Protein AF-A0A822FV08-F1 (afdb_monomer)

Nearest PDB structures (foldseek):
  5c21-assembly1_A  TM=4.072E-01  e=5.606E+00  Escherichia coli
  5c22-assembly3_C  TM=3.962E-01  e=5.949E+00  Escherichia coli
  5c21-assembly1_B  TM=3.300E-01  e=4.689E+00  Escherichia coli
  5c22-assembly4_D  TM=3.966E-01  e=8.504E+00  Escherichia coli

Radius of gyration: 32.07 Å; Cα contacts (8 Å, |Δi|>4): 36; chains: 1; bounding box: 92×74×71 Å

Mean predicted aligned error: 13.85 Å

Solvent-accessible surface area (backbone atoms only — not comparable to full-atom values): 8161 Å² total; per-residue (Å²): 134,82,89,86,84,84,78,79,78,77,74,76,75,74,73,55,70,68,59,59,53,51,52,52,49,52,54,51,51,50,49,53,53,50,52,53,50,53,54,50,51,53,53,51,51,50,51,49,52,53,49,49,48,71,32,39,49,55,29,54,51,43,52,54,52,48,65,74,47,66,89,56,92,71,54,75,67,54,52,53,54,50,50,50,50,44,52,50,16,52,50,36,42,53,48,43,67,66,44,48,61,54,51,47,45,71,76,28,70,69,53,37,52,50,52,53,52,49,51,54,51,51,51,54,50,53,50,51,52,50,55,54,54,52,58,56,53,59,57,65,76,76,107

Structure (mmCIF, N/CA/C/O backbone):
data_AF-A0A822FV08-F1
#
_entry.id   AF-A0A822FV08-F1
#
loop_
_atom_site.group_PDB
_atom_site.id
_atom_site.type_symbol
_atom_site.label_atom_id
_atom_site.label_alt_id
_atom_site.label_comp_id
_atom_site.label_asym_id
_atom_site.label_entity_id
_atom_site.label_seq_id
_atom_site.pdbx_PDB_ins_code
_atom_site.Cartn_x
_atom_site.Cartn_y
_atom_site.Cartn_z
_atom_site.occupancy
_atom_site.B_iso_or_equiv
_atom_site.auth_seq_id
_atom_site.auth_comp_id
_atom_site.auth_asym_id
_atom_site.auth_atom_id
_atom_site.pdbx_PDB_model_num
ATOM 1 N N . VAL A 1 1 ? 69.504 29.574 -28.880 1.00 37.47 1 VAL A N 1
ATOM 2 C CA . VAL A 1 1 ? 68.678 30.467 -28.036 1.00 37.47 1 VAL A CA 1
ATOM 3 C C . VAL A 1 1 ? 67.255 30.429 -28.563 1.00 37.47 1 VAL A C 1
ATOM 5 O O . VAL A 1 1 ? 67.070 30.589 -29.756 1.00 37.47 1 VAL A O 1
ATOM 8 N N . LEU A 1 2 ? 66.339 30.084 -27.657 1.00 40.91 2 LEU A N 1
ATOM 9 C CA . LEU A 1 2 ? 64.879 30.230 -27.631 1.00 40.91 2 LEU A CA 1
ATOM 10 C C . LEU A 1 2 ? 64.045 30.391 -28.924 1.00 40.91 2 LEU A C 1
ATOM 12 O O . LEU A 1 2 ? 64.134 31.394 -29.614 1.00 40.91 2 LEU A O 1
ATOM 16 N N . VAL A 1 3 ? 63.136 29.413 -29.083 1.00 50.84 3 VAL A N 1
ATOM 17 C CA . VAL A 1 3 ? 61.662 29.520 -29.211 1.00 50.84 3 VAL A CA 1
ATOM 18 C C . VAL A 1 3 ? 61.113 30.598 -30.148 1.00 50.84 3 VAL A C 1
ATOM 20 O O . VAL A 1 3 ? 61.233 31.772 -29.834 1.00 50.84 3 VAL A O 1
ATOM 23 N N . LEU A 1 4 ? 60.338 30.192 -31.168 1.00 48.38 4 LEU A N 1
ATOM 24 C CA . LEU A 1 4 ? 58.946 30.645 -31.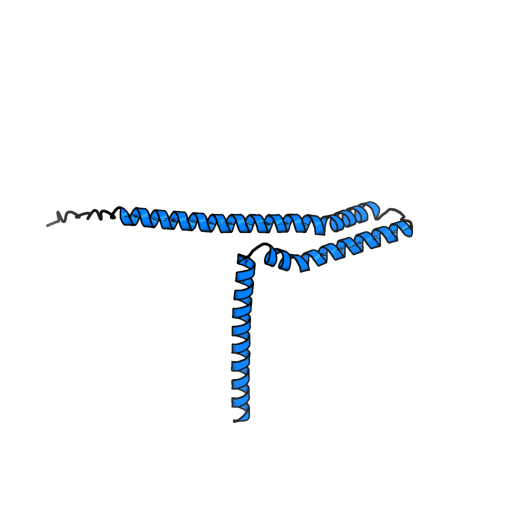360 1.00 48.38 4 LEU A CA 1
ATOM 25 C C . LEU A 1 4 ? 58.296 30.078 -32.639 1.00 48.38 4 LEU A C 1
ATOM 27 O O . LEU A 1 4 ? 58.938 29.923 -33.668 1.00 48.38 4 LEU A O 1
ATOM 31 N N . PHE A 1 5 ? 56.981 29.856 -32.524 1.00 45.31 5 PHE A N 1
ATOM 32 C CA . PHE A 1 5 ? 55.988 29.566 -33.567 1.00 45.31 5 PHE A CA 1
ATOM 33 C C . PHE A 1 5 ? 55.858 28.124 -34.071 1.00 45.31 5 PHE A C 1
ATOM 35 O O . PHE A 1 5 ? 56.135 27.819 -35.223 1.00 45.31 5 PHE A O 1
ATOM 42 N N . ASN A 1 6 ? 55.238 27.267 -33.252 1.00 40.62 6 ASN A N 1
ATOM 43 C CA . ASN A 1 6 ? 54.291 26.300 -33.810 1.00 40.62 6 ASN A CA 1
ATOM 44 C C . ASN A 1 6 ? 52.874 26.777 -33.474 1.00 40.62 6 ASN A C 1
ATOM 46 O O . ASN A 1 6 ? 52.364 26.577 -32.369 1.00 40.62 6 ASN A O 1
ATOM 50 N N . ILE A 1 7 ? 52.295 27.526 -34.411 1.00 51.00 7 ILE A N 1
ATOM 51 C CA . ILE A 1 7 ? 50.930 28.034 -34.330 1.00 51.00 7 ILE A CA 1
ATOM 52 C C . ILE A 1 7 ? 50.003 26.825 -34.379 1.00 51.00 7 ILE A C 1
ATOM 54 O O . ILE A 1 7 ? 49.881 26.125 -35.379 1.00 51.00 7 ILE A O 1
ATOM 58 N N . ARG A 1 8 ? 49.369 26.595 -33.235 1.00 44.88 8 ARG A N 1
ATOM 59 C CA . ARG A 1 8 ? 48.263 25.680 -32.991 1.00 44.88 8 ARG A CA 1
ATOM 60 C C . ARG A 1 8 ? 47.206 25.860 -34.087 1.00 44.88 8 ARG A C 1
ATOM 62 O O . ARG A 1 8 ? 46.391 26.776 -34.019 1.00 44.88 8 ARG A O 1
ATOM 69 N N . HIS A 1 9 ? 47.199 24.975 -35.083 1.00 47.75 9 HIS A N 1
ATOM 70 C CA . HIS A 1 9 ? 46.026 24.770 -35.923 1.00 47.75 9 HIS A CA 1
ATOM 71 C C . HIS A 1 9 ? 44.947 24.164 -35.027 1.00 47.75 9 HIS A C 1
ATOM 73 O O . HIS A 1 9 ? 44.866 22.953 -34.825 1.00 47.75 9 HIS A O 1
ATOM 79 N N . THR A 1 10 ? 44.134 25.031 -34.433 1.00 47.31 10 THR A N 1
ATOM 80 C CA . THR A 1 10 ? 42.848 24.655 -33.862 1.00 47.31 10 THR A CA 1
ATOM 81 C C . THR A 1 10 ? 41.995 24.204 -35.039 1.00 47.31 10 THR A C 1
ATOM 83 O O . THR A 1 10 ? 41.338 25.008 -35.696 1.00 47.31 10 THR A O 1
ATOM 86 N N . GLY A 1 11 ? 42.089 22.919 -35.377 1.00 47.38 11 GLY A N 1
ATOM 87 C CA . GLY A 1 11 ? 41.177 22.284 -36.306 1.00 47.38 11 GLY A CA 1
ATOM 88 C C . GLY A 1 11 ? 39.781 22.425 -35.728 1.00 47.38 11 GLY A C 1
ATOM 89 O O . GLY A 1 11 ? 39.389 21.641 -34.866 1.00 47.38 11 GLY A O 1
ATOM 90 N N . HIS A 1 12 ? 39.051 23.445 -36.178 1.00 46.28 12 HIS A N 1
ATOM 91 C CA . HIS A 1 12 ? 37.608 23.518 -36.055 1.00 46.28 12 HIS A CA 1
ATOM 92 C C . HIS A 1 12 ? 37.058 22.245 -36.699 1.00 46.28 12 HIS A C 1
ATOM 94 O O . HIS A 1 12 ? 36.850 22.178 -37.907 1.00 46.28 12 HIS A O 1
ATOM 100 N N . HIS A 1 13 ? 36.856 21.209 -35.887 1.00 48.78 13 HIS A N 1
ATOM 101 C CA . HIS A 1 13 ? 35.947 20.135 -36.227 1.00 48.78 13 HIS A CA 1
ATOM 102 C C . HIS A 1 13 ? 34.577 20.801 -36.329 1.00 48.78 13 HIS A C 1
ATOM 104 O O . HIS A 1 13 ? 33.908 21.040 -35.324 1.00 48.78 13 HIS A O 1
ATOM 110 N N . GLN A 1 14 ? 34.196 21.185 -37.548 1.00 51.72 14 GLN A N 1
ATOM 11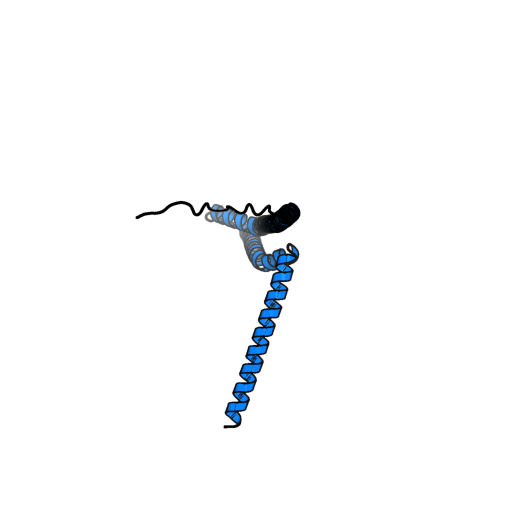1 C CA . GLN A 1 14 ? 32.803 21.406 -37.887 1.00 51.72 14 GLN A CA 1
ATOM 112 C C . GLN A 1 14 ? 32.100 20.082 -37.613 1.00 51.72 14 GLN A C 1
ATOM 114 O O . GLN A 1 14 ? 32.166 19.138 -38.397 1.00 51.72 14 GLN A O 1
ATOM 119 N N . ILE A 1 15 ? 31.484 19.997 -36.439 1.00 52.03 15 ILE A N 1
ATOM 120 C CA . ILE A 1 15 ? 30.540 18.946 -36.104 1.00 52.03 15 ILE A CA 1
ATOM 121 C C . ILE A 1 15 ? 29.445 19.055 -37.165 1.00 52.03 15 ILE A C 1
ATOM 123 O O . ILE A 1 15 ? 28.699 20.036 -37.189 1.00 52.03 15 ILE A O 1
ATOM 127 N N . ALA A 1 16 ? 29.413 18.102 -38.097 1.00 50.72 16 ALA A N 1
ATOM 128 C CA . ALA A 1 16 ? 28.427 18.078 -39.164 1.00 50.72 16 ALA A CA 1
ATOM 129 C C . ALA A 1 16 ? 27.019 18.223 -38.549 1.00 50.72 16 ALA A C 1
ATOM 131 O O . ALA A 1 16 ? 26.718 17.529 -37.568 1.00 50.72 16 ALA A O 1
ATOM 132 N N . PRO A 1 17 ? 26.150 19.101 -39.085 1.00 54.69 17 PRO A N 1
ATOM 133 C CA . PRO A 1 17 ? 24.867 19.453 -38.468 1.00 54.69 17 PRO A CA 1
ATOM 134 C C . PRO A 1 17 ? 23.932 18.251 -38.249 1.00 54.69 17 PRO A C 1
ATOM 136 O O . PRO A 1 17 ? 23.056 18.296 -37.390 1.00 54.69 17 PRO A O 1
ATOM 139 N N . THR A 1 18 ? 24.157 17.140 -38.950 1.00 54.62 18 THR A N 1
ATOM 140 C CA . THR A 1 18 ? 23.475 15.855 -38.746 1.00 54.62 18 THR A CA 1
ATOM 141 C C . THR A 1 18 ? 23.712 15.247 -37.361 1.00 54.62 18 THR A C 1
ATOM 143 O O . THR A 1 18 ? 22.771 14.743 -36.753 1.00 54.62 18 THR A O 1
ATOM 146 N N . THR A 1 19 ? 24.920 15.351 -36.805 1.00 56.28 19 THR A N 1
ATOM 147 C CA . THR A 1 19 ? 25.246 14.764 -35.487 1.00 56.28 19 THR A CA 1
ATOM 148 C C . THR A 1 19 ? 24.628 15.539 -34.315 1.00 56.28 19 THR A C 1
ATOM 150 O O . THR A 1 19 ? 24.248 14.944 -33.307 1.00 56.28 19 THR A O 1
ATOM 153 N N . LEU A 1 20 ? 24.430 16.856 -34.457 1.00 56.91 20 LEU A N 1
ATOM 154 C CA . LEU A 1 20 ? 23.719 17.681 -33.470 1.00 56.91 20 LEU A CA 1
ATOM 155 C C . LEU A 1 20 ? 22.208 17.413 -33.458 1.00 56.91 20 LEU A C 1
ATOM 157 O O . LEU A 1 20 ? 21.577 17.507 -32.402 1.00 56.91 20 LEU A O 1
ATOM 161 N N . ILE A 1 21 ? 21.610 17.087 -34.606 1.00 61.28 21 ILE A N 1
ATOM 162 C CA . ILE A 1 21 ? 20.184 16.738 -34.692 1.00 61.28 21 ILE A CA 1
ATOM 163 C C . ILE A 1 21 ? 19.931 15.394 -34.000 1.00 61.28 21 ILE A C 1
ATOM 165 O O . ILE A 1 21 ? 18.987 15.288 -33.213 1.00 61.28 21 ILE A O 1
ATOM 169 N N . ASP A 1 22 ? 20.802 14.409 -34.222 1.00 63.59 22 ASP A N 1
ATOM 170 C CA . ASP A 1 22 ? 20.670 13.069 -33.644 1.00 63.59 22 ASP A CA 1
ATOM 171 C C . ASP A 1 22 ? 20.878 13.075 -32.118 1.00 63.59 22 ASP A C 1
ATOM 173 O O . ASP A 1 22 ? 20.040 12.581 -31.360 1.00 63.59 22 ASP A O 1
ATOM 177 N N . LEU A 1 23 ? 21.895 13.802 -31.635 1.00 70.50 23 LEU A N 1
ATOM 178 C CA . LEU A 1 23 ? 22.124 14.003 -30.199 1.00 70.50 23 LEU A CA 1
ATOM 179 C C . LEU A 1 23 ? 20.918 14.674 -29.515 1.00 70.50 23 LEU A C 1
ATOM 181 O O . LEU A 1 23 ? 20.473 14.265 -28.439 1.00 70.50 23 LEU A O 1
ATOM 185 N N . ASN A 1 24 ? 20.340 15.697 -30.151 1.00 70.81 24 ASN A N 1
ATOM 186 C CA . ASN A 1 24 ? 19.143 16.361 -29.637 1.00 70.81 24 ASN A CA 1
ATOM 187 C C . ASN A 1 24 ? 17.923 15.432 -29.624 1.00 70.81 24 ASN A C 1
ATOM 189 O O . ASN A 1 24 ? 17.084 15.527 -28.717 1.00 70.81 24 ASN A O 1
ATOM 193 N N . HIS A 1 25 ? 17.812 14.535 -30.602 1.00 73.94 25 HIS A N 1
ATOM 194 C CA . HIS A 1 25 ? 16.735 13.557 -30.663 1.00 73.94 25 HIS A CA 1
ATOM 195 C C . HIS A 1 25 ? 16.875 12.506 -29.552 1.00 73.94 25 HIS A C 1
ATOM 197 O O . HIS A 1 25 ? 15.892 12.203 -28.861 1.00 73.94 25 HIS A O 1
ATOM 203 N N . GLU A 1 26 ? 18.090 12.020 -29.302 1.00 72.50 26 GLU A N 1
ATOM 204 C CA . GLU A 1 26 ? 18.385 11.066 -28.234 1.00 72.50 26 GLU A CA 1
ATOM 205 C C . GLU A 1 26 ? 18.127 11.677 -26.846 1.00 72.50 26 GLU A C 1
ATOM 207 O O . GLU A 1 26 ? 17.427 11.081 -26.018 1.00 72.50 26 GLU A O 1
ATOM 212 N N . ILE A 1 27 ? 18.569 12.920 -26.609 1.00 73.38 27 ILE A N 1
ATOM 213 C CA . ILE A 1 27 ? 18.322 13.652 -25.354 1.00 73.38 27 ILE A CA 1
ATOM 214 C C . ILE A 1 27 ? 16.818 13.862 -25.120 1.00 73.38 27 ILE A C 1
ATOM 216 O O . ILE A 1 27 ? 16.323 13.637 -24.006 1.00 73.38 27 ILE A O 1
ATOM 220 N N . ARG A 1 28 ? 16.055 14.259 -26.151 1.00 72.31 28 ARG A N 1
ATOM 221 C CA . ARG A 1 28 ? 14.591 14.416 -26.041 1.00 72.31 28 ARG A CA 1
ATOM 222 C C . ARG A 1 28 ? 13.903 13.086 -25.760 1.00 72.31 28 ARG A C 1
ATOM 224 O O . ARG A 1 28 ? 12.991 13.045 -24.930 1.00 72.31 28 ARG A O 1
ATOM 231 N N . TYR A 1 29 ? 14.330 12.007 -26.410 1.00 73.75 29 TYR A N 1
ATOM 232 C CA . TYR A 1 29 ? 13.781 10.675 -26.173 1.00 73.75 29 TYR A CA 1
ATOM 233 C C . TYR A 1 29 ? 14.062 10.201 -24.742 1.00 73.75 29 TYR A C 1
ATOM 235 O O . TYR A 1 29 ? 13.147 9.744 -24.047 1.00 73.75 29 TYR A O 1
ATOM 243 N N . ARG A 1 30 ? 15.289 10.409 -24.247 1.00 70.88 30 ARG A N 1
ATOM 244 C CA . ARG A 1 30 ? 15.680 10.104 -22.863 1.00 70.88 30 ARG A CA 1
ATOM 245 C C . ARG A 1 30 ? 14.845 10.894 -21.856 1.00 70.88 30 ARG A C 1
ATOM 247 O O . ARG A 1 30 ? 14.283 10.286 -20.947 1.00 70.88 30 ARG A O 1
ATOM 254 N N . ARG A 1 31 ? 14.674 12.210 -22.049 1.00 74.38 31 ARG A N 1
ATOM 255 C CA . ARG A 1 31 ? 13.803 13.046 -21.195 1.00 74.38 31 ARG A CA 1
ATOM 256 C C . ARG A 1 31 ? 12.351 12.576 -21.210 1.00 74.38 31 ARG A C 1
ATOM 258 O O . ARG A 1 31 ? 11.742 12.479 -20.149 1.00 74.38 31 ARG A O 1
ATOM 265 N N . ARG A 1 32 ? 11.792 12.246 -22.381 1.00 75.69 32 ARG A N 1
ATOM 266 C CA . ARG A 1 32 ? 10.422 11.705 -22.489 1.00 75.69 32 ARG A CA 1
ATOM 267 C C . ARG A 1 32 ? 10.284 10.381 -21.737 1.00 75.69 32 ARG A C 1
ATOM 269 O O . ARG A 1 32 ? 9.280 10.175 -21.060 1.00 75.69 32 ARG A O 1
ATOM 276 N N . ARG A 1 33 ? 11.282 9.498 -21.828 1.00 76.81 33 ARG A N 1
ATOM 277 C CA . ARG A 1 33 ? 11.289 8.209 -21.122 1.00 76.81 33 ARG A CA 1
ATOM 278 C C . ARG A 1 33 ? 11.416 8.381 -19.607 1.00 76.81 33 ARG A C 1
ATOM 280 O O . ARG A 1 33 ? 10.694 7.702 -18.887 1.00 76.81 33 ARG A O 1
ATOM 287 N N . LEU A 1 34 ? 12.271 9.291 -19.136 1.00 74.06 34 LEU A N 1
ATOM 288 C CA . LEU A 1 34 ? 12.389 9.633 -17.713 1.00 74.06 34 LEU A CA 1
ATOM 289 C C . LEU A 1 34 ? 11.067 10.187 -17.177 1.00 74.06 34 LEU A C 1
ATOM 291 O O . LEU A 1 34 ? 10.506 9.615 -16.252 1.00 74.06 34 LEU A O 1
ATOM 295 N N . ARG A 1 35 ? 10.472 11.161 -17.875 1.00 81.19 35 ARG A N 1
ATOM 296 C CA . ARG A 1 35 ? 9.185 11.753 -17.484 1.00 81.19 35 ARG A CA 1
ATOM 297 C C . ARG A 1 35 ? 8.049 10.724 -17.416 1.00 81.19 35 ARG A C 1
ATOM 299 O O . ARG A 1 35 ? 7.204 10.808 -16.534 1.00 81.19 35 ARG A O 1
ATOM 306 N N . LYS A 1 36 ? 8.026 9.729 -18.315 1.00 80.75 36 LYS A N 1
ATOM 307 C CA . LYS A 1 36 ? 7.065 8.610 -18.245 1.00 80.75 36 LYS A CA 1
ATOM 308 C C . LYS A 1 36 ? 7.260 7.753 -16.990 1.00 80.75 36 LYS A C 1
ATOM 310 O O . LYS A 1 36 ? 6.268 7.346 -16.394 1.00 80.75 36 LYS A O 1
ATOM 315 N N . LYS A 1 37 ? 8.509 7.488 -16.588 1.00 78.81 37 LYS A N 1
ATOM 316 C CA . LYS A 1 37 ? 8.807 6.759 -15.344 1.00 78.81 37 LYS A CA 1
ATOM 317 C C . LYS A 1 37 ? 8.398 7.579 -14.121 1.00 78.81 37 LYS A C 1
ATOM 319 O O . LYS A 1 37 ? 7.748 7.031 -13.241 1.00 78.81 37 LYS A O 1
ATOM 324 N N . ASP A 1 38 ? 8.690 8.877 -14.109 1.00 82.81 38 ASP A N 1
ATOM 325 C CA . ASP A 1 38 ? 8.329 9.769 -13.000 1.00 82.81 38 ASP A CA 1
ATOM 326 C C . ASP A 1 38 ? 6.809 9.828 -12.801 1.00 82.81 38 ASP A C 1
ATOM 328 O O . ASP A 1 38 ? 6.319 9.630 -11.692 1.00 82.81 38 ASP A O 1
ATOM 332 N N . ILE A 1 39 ? 6.044 9.990 -13.887 1.00 85.56 39 ILE A N 1
ATOM 333 C CA . ILE A 1 39 ? 4.571 9.952 -13.848 1.00 85.56 39 ILE A CA 1
ATOM 334 C C . ILE A 1 39 ? 4.069 8.610 -13.301 1.00 85.56 39 ILE A C 1
ATOM 336 O O . ILE A 1 39 ? 3.111 8.568 -12.531 1.00 85.56 39 ILE A O 1
ATOM 340 N N . GLN A 1 40 ? 4.711 7.505 -13.682 1.00 83.44 40 GLN A N 1
ATOM 341 C CA . GLN A 1 40 ? 4.333 6.181 -13.204 1.00 83.44 40 GLN A CA 1
ATOM 342 C C . GLN A 1 40 ? 4.592 6.010 -11.702 1.00 83.44 40 GLN A C 1
ATOM 344 O O . GLN A 1 40 ? 3.745 5.442 -11.013 1.00 83.44 40 GLN A O 1
ATOM 349 N N . TYR A 1 41 ? 5.714 6.521 -11.187 1.00 84.06 41 TYR A N 1
ATOM 350 C CA . TYR A 1 41 ? 5.993 6.523 -9.750 1.00 84.06 41 TYR A CA 1
ATOM 351 C C . TYR A 1 41 ? 4.996 7.389 -8.986 1.00 84.06 41 TYR A C 1
ATOM 353 O O . TYR A 1 41 ? 4.450 6.927 -7.992 1.00 84.06 41 TYR A O 1
ATOM 361 N N . ILE A 1 42 ? 4.674 8.582 -9.491 1.00 87.81 42 ILE A N 1
ATOM 362 C CA . ILE A 1 42 ? 3.665 9.459 -8.879 1.00 87.81 42 ILE A CA 1
ATOM 363 C C . ILE A 1 42 ? 2.302 8.759 -8.815 1.00 87.81 42 ILE A C 1
ATOM 365 O O . ILE A 1 42 ? 1.659 8.761 -7.768 1.00 87.81 42 ILE A O 1
ATOM 369 N N . LYS A 1 43 ? 1.876 8.107 -9.904 1.00 85.56 43 LYS A N 1
ATOM 370 C CA . LYS A 1 43 ? 0.633 7.321 -9.932 1.00 85.56 43 LYS A CA 1
ATOM 371 C C . LYS A 1 43 ? 0.654 6.202 -8.884 1.00 85.56 43 LYS A C 1
ATOM 373 O O . LYS A 1 43 ? -0.349 5.988 -8.208 1.00 85.56 43 LYS A O 1
ATOM 378 N N . LEU A 1 44 ? 1.776 5.493 -8.752 1.00 86.56 44 LEU A N 1
ATOM 379 C CA . LEU A 1 44 ? 1.932 4.412 -7.779 1.00 86.56 44 LEU A CA 1
ATOM 380 C C . LEU A 1 44 ? 1.836 4.938 -6.339 1.00 86.56 44 LEU A C 1
ATOM 382 O O . LEU A 1 44 ? 1.093 4.376 -5.539 1.00 86.56 44 LEU A O 1
ATOM 386 N N . SER A 1 45 ? 2.516 6.049 -6.043 1.00 87.00 45 SER A N 1
ATOM 387 C CA . SER A 1 45 ? 2.454 6.717 -4.741 1.00 87.00 45 SER A CA 1
ATOM 388 C C . SER A 1 45 ? 1.045 7.207 -4.420 1.00 87.00 45 SER A C 1
ATOM 390 O O . SER A 1 45 ? 0.589 7.065 -3.291 1.00 87.00 45 SER A O 1
ATOM 392 N N . LEU A 1 46 ? 0.316 7.740 -5.403 1.00 90.31 46 LEU A N 1
ATOM 393 C CA . LEU A 1 46 ? -1.053 8.211 -5.194 1.00 90.31 46 LEU A CA 1
ATOM 394 C C . LEU A 1 46 ? -2.002 7.049 -4.867 1.00 90.31 46 LEU A C 1
ATOM 396 O O . LEU A 1 46 ? -2.799 7.156 -3.939 1.00 90.31 46 LEU A O 1
ATOM 400 N N . ILE A 1 47 ? -1.870 5.916 -5.566 1.00 88.69 47 ILE A N 1
ATOM 401 C CA . ILE A 1 47 ? -2.628 4.690 -5.261 1.00 88.69 47 ILE A CA 1
ATOM 402 C C 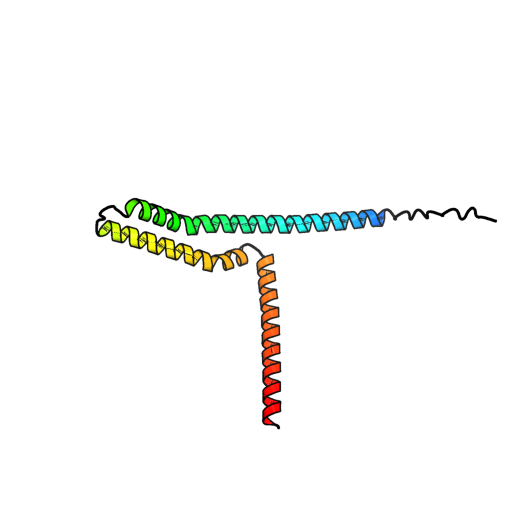. ILE A 1 47 ? -2.273 4.165 -3.867 1.00 88.69 47 ILE A C 1
ATOM 404 O O . ILE A 1 47 ? -3.169 3.777 -3.122 1.00 88.69 47 ILE A O 1
ATOM 408 N N . GLN A 1 48 ? -0.990 4.182 -3.498 1.00 89.12 48 GLN A N 1
ATOM 409 C CA . GLN A 1 48 ? -0.538 3.776 -2.169 1.00 89.12 48 GLN A CA 1
ATOM 410 C C . GLN A 1 48 ? -1.161 4.645 -1.076 1.00 89.12 48 GLN A C 1
ATOM 412 O O . GLN A 1 48 ? -1.696 4.109 -0.114 1.00 89.12 48 GLN A O 1
ATOM 417 N N . VAL A 1 49 ? -1.125 5.971 -1.228 1.00 91.62 49 VAL A N 1
ATOM 418 C CA . VAL A 1 49 ? -1.717 6.903 -0.258 1.00 91.62 49 VAL A CA 1
ATOM 419 C C . VAL A 1 49 ? -3.229 6.702 -0.168 1.00 91.62 49 VAL A C 1
ATOM 421 O O . VAL A 1 49 ? -3.764 6.610 0.933 1.00 91.62 49 VAL A O 1
ATOM 424 N N . ALA A 1 50 ? -3.917 6.570 -1.305 1.00 90.44 50 ALA A N 1
ATOM 425 C CA . ALA A 1 50 ? -5.359 6.336 -1.329 1.00 90.44 50 ALA A CA 1
ATOM 426 C C . ALA A 1 50 ? -5.738 5.023 -0.625 1.00 90.44 50 ALA A C 1
ATOM 428 O O . ALA A 1 50 ? -6.628 5.011 0.223 1.00 90.44 50 ALA A O 1
ATOM 429 N N . ALA A 1 51 ? -5.032 3.930 -0.928 1.00 89.06 51 ALA A N 1
ATOM 430 C CA . ALA A 1 51 ? -5.244 2.649 -0.266 1.00 89.06 51 ALA A CA 1
ATOM 431 C C . ALA A 1 51 ? -4.915 2.739 1.232 1.00 89.06 51 ALA A C 1
ATOM 433 O O . ALA A 1 51 ? -5.710 2.301 2.058 1.00 89.06 51 ALA A O 1
ATOM 434 N N . TYR A 1 52 ? -3.797 3.367 1.601 1.00 90.12 52 TYR A N 1
ATOM 435 C CA . TYR A 1 52 ? -3.422 3.548 2.999 1.00 90.12 52 TYR A CA 1
ATOM 436 C C . TYR A 1 52 ? -4.537 4.233 3.790 1.00 90.12 52 TYR A C 1
ATOM 438 O O . TYR A 1 52 ? -4.934 3.710 4.827 1.00 90.12 52 TYR A O 1
ATOM 446 N N . ILE A 1 53 ? -5.092 5.334 3.274 1.00 91.12 53 ILE A N 1
ATOM 447 C CA . ILE A 1 53 ? -6.210 6.043 3.908 1.00 91.12 53 ILE A CA 1
ATOM 448 C C . ILE A 1 53 ? -7.402 5.094 4.084 1.00 91.12 53 ILE A C 1
ATOM 450 O O . ILE A 1 53 ? -7.822 4.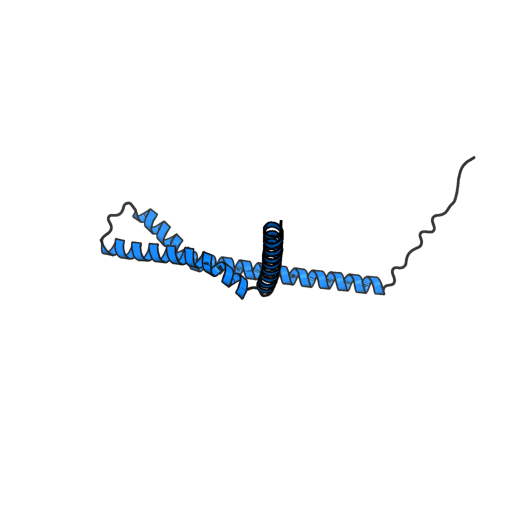852 5.210 1.00 91.12 53 ILE A O 1
ATOM 454 N N . VAL A 1 54 ? -7.890 4.471 3.007 1.00 89.06 54 VAL A N 1
ATOM 455 C CA . VAL A 1 54 ? -9.078 3.595 3.065 1.00 89.06 54 VAL A CA 1
ATOM 456 C C . VAL A 1 54 ? -8.920 2.470 4.092 1.00 89.06 54 VAL A C 1
ATOM 458 O O . VAL A 1 54 ? -9.849 2.193 4.849 1.00 89.06 54 VAL A O 1
ATOM 461 N N . PHE A 1 55 ? -7.747 1.839 4.149 1.00 89.12 55 PHE A N 1
ATOM 462 C CA . PHE A 1 55 ? -7.531 0.689 5.020 1.00 89.12 55 PHE A CA 1
ATOM 463 C C . PHE A 1 55 ? -7.119 1.042 6.457 1.00 89.12 55 PHE A C 1
ATOM 465 O O . PHE A 1 55 ? -7.337 0.235 7.358 1.00 89.12 55 PHE A O 1
ATOM 472 N N . ASN A 1 56 ? -6.538 2.222 6.700 1.00 89.81 56 ASN A N 1
ATOM 473 C CA . ASN A 1 56 ? -6.036 2.607 8.026 1.00 89.81 56 ASN A CA 1
ATOM 474 C C . ASN A 1 56 ? -6.961 3.571 8.769 1.00 89.81 56 ASN A C 1
ATOM 476 O O . ASN A 1 56 ? -6.900 3.619 9.997 1.00 89.81 56 ASN A O 1
ATOM 480 N N . THR A 1 57 ? -7.827 4.318 8.074 1.00 90.75 57 THR A N 1
ATOM 481 C CA . THR A 1 57 ? -8.708 5.305 8.718 1.00 90.75 57 THR A CA 1
ATOM 482 C C . THR A 1 57 ? -9.618 4.664 9.762 1.00 90.75 57 THR A C 1
ATOM 484 O O . THR A 1 57 ? -9.757 5.216 10.851 1.00 90.75 57 THR A O 1
ATOM 487 N N . LEU A 1 58 ? -10.185 3.486 9.474 1.00 88.31 58 LEU A N 1
ATOM 488 C CA . LEU A 1 58 ? -11.061 2.793 10.422 1.00 88.31 58 LEU A CA 1
ATOM 489 C C . LEU A 1 58 ? -10.307 2.392 11.698 1.00 88.31 58 LEU A C 1
ATOM 491 O O . LEU A 1 58 ? -10.794 2.624 12.799 1.00 88.31 58 LEU A O 1
ATOM 495 N N . HIS A 1 59 ? -9.099 1.842 11.554 1.00 89.56 59 HIS A N 1
ATOM 496 C CA . HIS A 1 59 ? -8.262 1.485 12.696 1.00 89.56 59 HIS A CA 1
ATOM 497 C C . HIS A 1 59 ? -7.877 2.721 13.519 1.00 89.56 59 HIS A C 1
ATOM 499 O O . HIS A 1 59 ? -8.095 2.736 14.726 1.00 89.56 59 HIS A O 1
ATOM 505 N N . GLY A 1 60 ? -7.395 3.784 12.865 1.00 89.62 60 GLY A N 1
ATOM 506 C CA . GLY A 1 60 ? -7.001 5.020 13.543 1.00 89.62 60 GLY A CA 1
ATOM 507 C C . GLY A 1 60 ? -8.153 5.681 14.304 1.00 89.62 60 GLY A C 1
ATOM 508 O O . GLY A 1 60 ? -7.970 6.092 15.448 1.00 89.62 60 GLY A O 1
ATOM 509 N N . TYR A 1 61 ? -9.350 5.732 13.710 1.00 90.56 61 TYR A N 1
ATOM 510 C CA . TYR A 1 61 ? -10.543 6.244 14.387 1.00 90.56 61 TYR A CA 1
ATOM 511 C C . TYR A 1 61 ? -10.882 5.421 15.635 1.00 90.56 61 TYR A C 1
ATOM 513 O O . TYR A 1 61 ? -11.083 5.992 16.707 1.00 90.56 61 TYR A O 1
ATOM 521 N N . ASN A 1 62 ? -10.882 4.091 15.516 1.00 89.81 62 ASN A N 1
ATOM 522 C CA . ASN A 1 62 ? -11.195 3.201 16.633 1.00 89.81 62 ASN A CA 1
ATOM 523 C C . ASN A 1 62 ? -10.184 3.346 17.775 1.00 89.81 62 ASN A C 1
ATOM 525 O O . ASN A 1 62 ? -10.593 3.453 18.927 1.00 89.81 62 ASN A O 1
ATOM 529 N N . THR A 1 63 ? -8.887 3.433 17.470 1.00 89.19 63 THR A N 1
ATOM 530 C CA . THR A 1 63 ? -7.845 3.642 18.486 1.00 89.19 63 THR A CA 1
ATOM 531 C C . THR A 1 63 ? -8.015 4.977 19.209 1.00 89.19 63 THR A C 1
ATOM 533 O O . THR A 1 63 ? -7.926 5.025 20.433 1.00 89.19 63 THR A O 1
ATOM 536 N N . ILE A 1 64 ? -8.298 6.065 18.484 1.00 93.06 64 ILE A N 1
ATOM 537 C CA . ILE A 1 64 ? -8.543 7.378 19.105 1.00 93.06 64 ILE A CA 1
ATOM 538 C C . ILE A 1 64 ? -9.782 7.319 20.008 1.00 93.06 64 ILE A C 1
ATOM 540 O O . ILE A 1 64 ? -9.741 7.795 21.143 1.00 93.06 64 ILE A O 1
ATOM 544 N N . HIS A 1 65 ? -10.868 6.712 19.526 1.00 89.75 65 HIS A N 1
ATOM 545 C CA . HIS A 1 65 ? -12.098 6.553 20.297 1.00 89.75 65 HIS A CA 1
ATOM 546 C C . HIS A 1 65 ? -11.867 5.742 21.581 1.00 89.75 65 HIS A C 1
ATOM 548 O O . HIS A 1 65 ? -12.317 6.138 22.657 1.00 89.75 65 HIS A O 1
ATOM 554 N N . GLU A 1 66 ? -11.133 4.635 21.490 1.00 88.62 66 GLU A N 1
ATOM 555 C CA . GLU A 1 66 ? -10.807 3.773 22.626 1.00 88.62 66 GLU A CA 1
ATOM 556 C C . GLU A 1 66 ? -9.981 4.518 23.684 1.00 88.62 66 GLU A C 1
ATOM 558 O O . GLU A 1 66 ? -10.314 4.459 24.866 1.00 88.62 66 GLU A O 1
ATOM 563 N N . VAL A 1 67 ? -8.990 5.315 23.267 1.00 91.69 67 VAL A N 1
ATOM 564 C CA . VAL A 1 67 ? -8.171 6.140 24.174 1.00 91.69 67 VAL A CA 1
ATOM 565 C C . VAL A 1 67 ? -9.003 7.210 24.889 1.00 91.69 67 VAL A C 1
ATOM 567 O O . VAL A 1 67 ? -8.823 7.431 26.087 1.00 91.69 67 VAL A O 1
ATOM 570 N N . ILE A 1 68 ? -9.929 7.871 24.189 1.00 93.44 68 ILE A N 1
ATOM 571 C CA . ILE A 1 68 ? -10.793 8.905 24.787 1.00 93.44 68 ILE A CA 1
ATOM 572 C C . ILE A 1 68 ? -11.771 8.285 25.795 1.00 93.44 68 ILE A C 1
ATOM 574 O O . ILE A 1 68 ? -12.028 8.855 26.856 1.00 93.44 68 ILE A O 1
ATOM 578 N N . THR A 1 69 ? -12.310 7.110 25.476 1.00 90.56 69 THR A N 1
ATOM 579 C CA . THR A 1 69 ? -13.380 6.461 26.248 1.00 90.56 69 THR A CA 1
ATOM 580 C C . THR A 1 69 ? -12.874 5.429 27.258 1.00 90.56 69 THR A C 1
ATOM 582 O O . THR A 1 69 ? -13.683 4.787 27.927 1.00 90.56 69 THR A O 1
ATOM 585 N N . GLN A 1 70 ? -11.556 5.279 27.423 1.00 88.88 70 GLN A N 1
ATOM 586 C CA . GLN A 1 70 ? -10.948 4.242 28.271 1.00 88.88 70 GLN A CA 1
ATOM 587 C C . GLN A 1 70 ? -11.419 4.273 29.736 1.00 88.88 70 GLN A C 1
ATOM 589 O O . GLN A 1 70 ? -11.532 3.230 30.370 1.00 88.88 70 GLN A O 1
ATOM 594 N N . ASN A 1 71 ? -11.736 5.461 30.263 1.00 91.56 71 ASN A N 1
ATOM 595 C CA . ASN A 1 71 ? -12.168 5.651 31.653 1.00 91.56 71 ASN A CA 1
ATOM 596 C C . ASN A 1 71 ? -13.696 5.661 31.820 1.00 91.56 71 ASN A C 1
ATOM 598 O O . ASN A 1 71 ? -14.195 5.856 32.928 1.00 91.56 71 ASN A O 1
ATOM 602 N N . GLN A 1 72 ? -14.454 5.497 30.735 1.00 91.06 72 GLN A N 1
ATOM 603 C CA . GLN A 1 72 ? -15.911 5.478 30.790 1.00 91.06 72 GLN A CA 1
ATOM 604 C C . GLN A 1 72 ? -16.412 4.067 31.112 1.00 91.06 72 GLN A C 1
ATOM 606 O O . GLN A 1 72 ? -15.905 3.070 30.596 1.00 91.06 72 GLN A O 1
ATOM 611 N N . ILE A 1 73 ? -17.435 3.971 31.962 1.00 90.25 73 ILE A N 1
ATOM 612 C CA . ILE A 1 73 ? -18.107 2.698 32.233 1.00 90.25 73 ILE A CA 1
ATOM 613 C C . ILE A 1 73 ? -18.981 2.370 31.021 1.00 90.25 73 ILE A C 1
ATOM 615 O O . ILE A 1 73 ? -19.965 3.054 30.754 1.00 90.25 73 ILE A O 1
ATOM 619 N N . LYS A 1 74 ? -18.598 1.327 30.285 1.00 89.44 74 LYS A N 1
ATOM 620 C CA . LYS A 1 74 ? -19.270 0.891 29.054 1.00 89.44 74 LYS A CA 1
ATOM 621 C C . LYS A 1 74 ? -20.273 -0.216 29.341 1.00 89.44 74 LYS A C 1
ATOM 623 O O . LYS A 1 74 ? -19.968 -1.135 30.110 1.00 89.44 74 LYS A O 1
ATOM 628 N N . THR A 1 75 ? -21.432 -0.168 28.689 1.00 94.38 75 THR A N 1
ATOM 629 C CA . THR A 1 75 ? -22.391 -1.280 28.732 1.00 94.38 75 THR A CA 1
ATOM 630 C C . THR A 1 75 ? -21.833 -2.504 27.990 1.00 94.38 75 THR A C 1
ATOM 632 O O . THR A 1 75 ? -20.919 -2.371 27.165 1.00 94.38 75 THR A O 1
ATOM 635 N N . PRO A 1 76 ? -22.355 -3.718 28.248 1.00 93.06 76 PRO A N 1
ATOM 636 C CA . PRO A 1 76 ? -21.946 -4.913 27.511 1.00 93.06 76 PRO A CA 1
ATOM 637 C C . PRO A 1 76 ? -22.123 -4.771 25.992 1.00 93.06 76 PRO A C 1
ATOM 639 O O . PRO A 1 76 ? -21.260 -5.208 25.234 1.00 93.06 76 PRO A O 1
ATOM 642 N N . GLU A 1 77 ? -23.195 -4.109 25.544 1.00 93.94 77 GLU A N 1
ATOM 643 C CA . GLU A 1 77 ? -23.459 -3.880 24.117 1.00 93.94 77 GLU A CA 1
ATOM 644 C C . GLU A 1 77 ? -22.422 -2.940 23.497 1.00 93.94 77 GLU A C 1
ATOM 646 O O . GLU A 1 77 ? -21.889 -3.226 22.426 1.00 93.94 77 G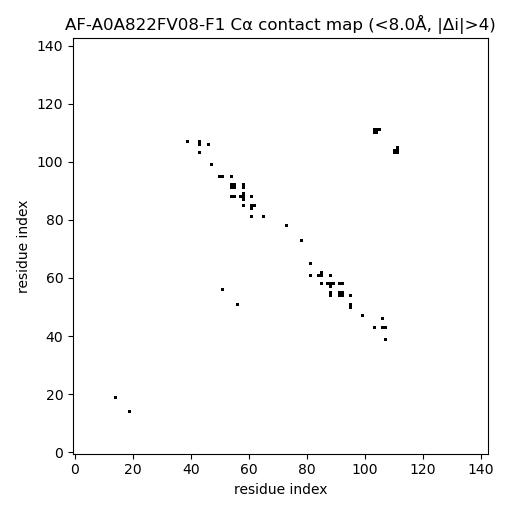LU A O 1
ATOM 651 N N . GLN A 1 78 ? -22.079 -1.849 24.191 1.00 89.44 78 GLN A N 1
ATOM 652 C CA . GLN A 1 78 ? -21.047 -0.914 23.736 1.00 89.44 78 GLN A CA 1
ATOM 653 C C . GLN A 1 78 ? -19.690 -1.606 23.603 1.00 89.44 78 GLN A C 1
ATOM 655 O O . GLN A 1 78 ? -19.023 -1.449 22.582 1.00 89.44 78 GLN A O 1
ATOM 660 N N . ARG A 1 79 ? -19.308 -2.435 24.583 1.00 90.06 79 ARG A N 1
ATOM 661 C CA . ARG A 1 79 ? -18.066 -3.223 24.508 1.00 90.06 79 ARG A CA 1
ATOM 662 C C . ARG A 1 79 ? -18.067 -4.196 23.331 1.00 90.06 79 ARG A C 1
ATOM 664 O O . ARG A 1 79 ? -17.034 -4.360 22.688 1.00 90.06 79 ARG A O 1
ATOM 671 N N . ALA A 1 80 ? -19.201 -4.832 23.038 1.00 92.38 80 ALA A N 1
ATOM 672 C CA . ALA A 1 80 ? -19.312 -5.743 21.902 1.00 92.38 80 ALA A CA 1
ATOM 673 C C . ALA A 1 80 ? -19.140 -5.008 20.561 1.00 92.38 80 ALA A C 1
ATOM 675 O O . ALA A 1 80 ? -18.395 -5.473 19.697 1.00 92.38 80 ALA A O 1
ATOM 676 N N . ILE A 1 81 ? -19.776 -3.841 20.406 1.00 90.94 81 ILE A N 1
ATOM 677 C CA . ILE A 1 81 ? -19.666 -3.009 19.198 1.00 90.94 81 ILE A CA 1
ATOM 678 C C . ILE A 1 81 ? -18.232 -2.502 19.016 1.00 90.94 81 ILE A C 1
ATOM 680 O O . ILE A 1 81 ? -17.670 -2.621 17.927 1.00 90.94 81 ILE A O 1
ATOM 684 N N . GLU A 1 82 ? -17.618 -1.974 20.073 1.00 88.88 82 GLU A N 1
ATOM 685 C CA . GLU A 1 82 ? -16.235 -1.496 20.025 1.00 88.88 82 GLU A CA 1
ATOM 686 C C . GLU A 1 82 ? -15.242 -2.621 19.736 1.00 88.88 82 GLU A C 1
ATOM 688 O O . GLU A 1 82 ? -14.349 -2.445 18.910 1.00 88.88 82 GLU A O 1
ATOM 693 N N . GLY A 1 83 ? -15.417 -3.794 20.352 1.00 89.19 83 GLY A N 1
ATOM 694 C CA . GLY A 1 83 ? -14.585 -4.964 20.079 1.00 89.19 83 GLY A CA 1
ATOM 695 C C . GLY A 1 83 ? -14.694 -5.421 18.623 1.00 89.19 83 GLY A C 1
ATOM 696 O O . GLY A 1 83 ? -13.678 -5.691 17.980 1.00 89.19 83 GLY A O 1
ATOM 697 N N . PHE A 1 84 ? -15.909 -5.436 18.068 1.00 92.56 84 PHE A N 1
ATOM 698 C CA . PHE A 1 84 ? -16.133 -5.743 16.656 1.00 92.56 84 PHE A CA 1
ATOM 699 C C . PHE A 1 84 ? -15.465 -4.720 15.728 1.00 92.56 84 PHE A C 1
ATOM 701 O O . PHE A 1 84 ? -14.774 -5.103 14.778 1.00 92.56 84 PHE A O 1
ATOM 708 N N . LEU A 1 85 ? -15.640 -3.424 16.001 1.00 90.50 85 LEU A N 1
ATOM 709 C CA . LEU A 1 85 ? -15.037 -2.349 15.213 1.00 90.50 85 LEU A CA 1
ATOM 710 C C . LEU A 1 85 ? -13.509 -2.394 15.292 1.00 90.50 85 LEU A C 1
ATOM 712 O O . LEU A 1 85 ? -12.847 -2.346 14.254 1.00 90.50 85 LEU A O 1
ATOM 716 N N . SER A 1 86 ? -12.946 -2.536 16.492 1.00 89.19 86 SER A N 1
ATOM 717 C CA . SER A 1 86 ? -11.501 -2.623 16.719 1.00 89.19 86 SER A CA 1
ATOM 718 C C . SER A 1 86 ? -10.901 -3.835 16.002 1.00 89.19 86 SER A C 1
ATOM 720 O O . SER A 1 86 ? -9.970 -3.680 15.207 1.00 89.19 86 SER A O 1
ATOM 722 N N . GLY A 1 87 ? -11.511 -5.017 16.153 1.00 90.88 87 GLY A N 1
ATOM 723 C CA . GLY A 1 87 ? -11.094 -6.231 15.448 1.00 90.88 87 GLY A CA 1
ATOM 724 C C . GLY A 1 87 ? -11.183 -6.096 13.926 1.00 90.88 87 GLY A C 1
ATOM 725 O O . GLY A 1 87 ? -10.251 -6.463 13.211 1.00 90.88 87 GLY A O 1
ATOM 726 N N . THR A 1 88 ? -12.263 -5.504 13.412 1.00 91.69 88 THR A N 1
ATOM 727 C CA . THR A 1 88 ? -12.426 -5.254 11.970 1.00 91.69 88 THR A CA 1
ATOM 728 C C . THR A 1 88 ? -11.387 -4.262 11.449 1.00 91.69 88 THR A C 1
ATOM 730 O O . THR A 1 88 ? -10.784 -4.504 10.404 1.00 91.69 88 THR A O 1
ATOM 733 N N . GLY A 1 89 ? -11.130 -3.174 12.179 1.00 90.31 89 GLY A N 1
ATOM 734 C CA . GLY A 1 89 ? -10.120 -2.177 11.823 1.00 90.31 89 GLY A CA 1
ATOM 735 C C . GLY A 1 89 ? -8.710 -2.768 11.794 1.00 90.31 89 GLY A C 1
ATOM 736 O O . GLY A 1 89 ? -7.972 -2.551 10.834 1.00 90.31 89 GLY A O 1
ATOM 737 N N . LEU A 1 90 ? -8.363 -3.574 12.798 1.00 89.62 90 LEU A N 1
ATOM 738 C CA . LEU A 1 90 ? -7.083 -4.279 12.868 1.00 89.62 90 LEU A CA 1
ATOM 739 C C . LEU A 1 90 ? -6.923 -5.275 11.705 1.00 89.62 90 LEU A C 1
ATOM 741 O O . LEU A 1 90 ? -5.886 -5.303 11.043 1.00 89.62 90 LEU A O 1
ATOM 745 N N . ASN A 1 91 ? -7.969 -6.044 11.394 1.00 91.69 91 ASN A N 1
ATOM 746 C CA . ASN A 1 91 ? -7.963 -6.957 10.250 1.00 91.69 91 ASN A CA 1
ATOM 747 C C . ASN A 1 91 ? -7.792 -6.207 8.922 1.00 91.69 91 ASN A C 1
ATOM 749 O O . ASN A 1 91 ? -6.984 -6.623 8.093 1.00 91.69 91 ASN A O 1
ATOM 753 N N . LEU A 1 92 ? -8.488 -5.081 8.724 1.00 90.62 92 LEU A N 1
ATOM 754 C CA . LEU A 1 92 ? -8.329 -4.244 7.529 1.00 90.62 92 LEU A CA 1
ATOM 755 C C . LEU A 1 92 ? -6.889 -3.735 7.373 1.00 90.62 92 LEU A C 1
ATOM 757 O O . LEU A 1 92 ? -6.339 -3.762 6.269 1.00 90.62 92 LEU A O 1
ATOM 761 N N . HIS A 1 93 ? -6.267 -3.320 8.477 1.00 89.31 93 HIS A N 1
ATOM 762 C CA . HIS A 1 93 ? -4.877 -2.872 8.503 1.00 89.31 93 HIS A CA 1
ATOM 763 C C . HIS A 1 93 ? -3.905 -3.981 8.054 1.00 89.31 93 HIS A C 1
ATOM 765 O O . HIS A 1 93 ? -3.030 -3.756 7.210 1.00 89.31 93 HIS A O 1
ATOM 771 N N . TYR A 1 94 ? -4.082 -5.210 8.545 1.00 89.25 94 TYR A N 1
ATOM 772 C CA . TYR A 1 94 ? -3.258 -6.344 8.111 1.00 89.25 94 TYR A CA 1
ATOM 773 C C . TYR A 1 94 ? -3.531 -6.759 6.663 1.00 89.25 94 TYR A C 1
ATOM 775 O O . TYR A 1 94 ? -2.591 -7.043 5.912 1.00 89.25 94 TYR A O 1
ATOM 783 N N . VAL A 1 95 ? -4.793 -6.731 6.232 1.00 91.12 95 VAL A N 1
ATOM 784 C CA . VAL A 1 95 ? -5.181 -7.005 4.843 1.00 91.12 95 VAL A CA 1
ATOM 785 C C . VAL A 1 95 ? -4.510 -6.020 3.886 1.00 91.12 95 VAL A C 1
ATOM 787 O O . VAL A 1 95 ? -3.994 -6.441 2.851 1.00 91.12 95 VAL A O 1
ATOM 790 N N . TYR A 1 96 ? -4.419 -4.736 4.241 1.00 89.06 96 TYR A N 1
ATOM 791 C CA . TYR A 1 96 ? -3.680 -3.751 3.448 1.00 89.06 96 TYR A CA 1
ATOM 792 C C . TYR A 1 96 ? -2.222 -4.147 3.229 1.00 89.06 96 TYR A C 1
ATOM 794 O O . TYR A 1 96 ? -1.729 -4.062 2.103 1.00 89.06 96 TYR A O 1
ATOM 802 N N . THR A 1 97 ? -1.546 -4.640 4.267 1.00 85.62 97 THR A N 1
ATOM 803 C CA . THR A 1 97 ? -0.147 -5.080 4.161 1.00 85.62 97 THR A CA 1
ATOM 804 C C . THR A 1 97 ? -0.005 -6.222 3.151 1.00 85.62 97 THR A C 1
ATOM 806 O O . THR A 1 97 ? 0.897 -6.196 2.312 1.00 85.62 97 THR A O 1
ATOM 809 N N . GLY A 1 98 ? -0.943 -7.176 3.154 1.00 86.25 98 GLY A N 1
ATOM 810 C CA . GLY A 1 98 ? -0.976 -8.268 2.176 1.00 86.25 98 GLY A CA 1
ATOM 811 C C . GLY A 1 98 ? -1.332 -7.812 0.756 1.00 86.25 98 GLY A C 1
ATOM 812 O O . GLY A 1 98 ? -0.711 -8.243 -0.216 1.00 86.25 98 GLY A O 1
ATOM 813 N N . ILE A 1 99 ? -2.304 -6.908 0.618 1.00 87.69 99 ILE A N 1
ATOM 814 C CA . ILE A 1 99 ? -2.824 -6.455 -0.681 1.00 87.69 99 ILE A CA 1
ATOM 815 C C . ILE A 1 99 ? -1.900 -5.434 -1.358 1.00 87.69 99 ILE A C 1
ATOM 817 O O . ILE A 1 99 ? -1.892 -5.343 -2.586 1.00 87.69 99 ILE A O 1
ATOM 821 N N . THR A 1 100 ? -1.072 -4.705 -0.607 1.00 86.25 100 THR A N 1
ATOM 822 C CA . THR A 1 100 ? -0.178 -3.662 -1.145 1.00 86.25 100 THR A CA 1
ATOM 823 C C . THR A 1 100 ? 0.728 -4.190 -2.265 1.00 86.25 100 THR A C 1
ATOM 825 O O . THR A 1 100 ? 0.881 -3.543 -3.303 1.00 86.25 100 THR A O 1
ATOM 828 N N . PHE A 1 101 ? 1.265 -5.405 -2.122 1.00 83.62 101 PHE A N 1
ATOM 829 C CA . PHE A 1 101 ? 2.064 -6.040 -3.176 1.00 83.62 101 PHE A CA 1
ATOM 830 C C . PHE A 1 101 ? 1.258 -6.275 -4.468 1.00 83.62 101 PHE A C 1
ATOM 832 O O . PHE A 1 101 ? 1.735 -6.006 -5.578 1.00 83.62 101 PHE A O 1
ATOM 839 N N . PHE A 1 102 ? 0.015 -6.741 -4.336 1.00 85.31 102 PHE A N 1
ATOM 840 C CA . PHE A 1 102 ? -0.881 -6.969 -5.469 1.00 85.31 102 PHE A CA 1
ATOM 841 C C . PHE A 1 102 ? -1.326 -5.657 -6.115 1.00 85.31 102 PHE A C 1
ATOM 843 O O . PHE A 1 102 ? -1.338 -5.564 -7.343 1.00 85.31 102 PHE A O 1
ATOM 850 N N . LEU A 1 103 ? -1.596 -4.619 -5.318 1.00 84.81 103 LEU A N 1
ATOM 851 C CA . LEU A 1 103 ? -1.892 -3.276 -5.817 1.00 84.81 103 LEU A CA 1
ATOM 852 C C . LEU A 1 103 ? -0.754 -2.748 -6.691 1.00 84.81 103 LEU A C 1
ATOM 854 O O . LEU A 1 103 ? -1.015 -2.268 -7.793 1.00 84.81 103 LEU A O 1
ATOM 858 N N . TYR A 1 104 ? 0.505 -2.899 -6.274 1.00 81.69 104 TYR A N 1
ATOM 859 C CA . TYR A 1 104 ? 1.644 -2.495 -7.107 1.00 81.69 104 TYR A CA 1
ATOM 860 C C . TYR A 1 104 ? 1.794 -3.330 -8.376 1.00 81.69 104 TYR A C 1
ATOM 862 O O . TYR A 1 104 ? 2.091 -2.784 -9.442 1.00 81.69 104 TYR A O 1
ATOM 870 N N . THR A 1 105 ? 1.549 -4.635 -8.278 1.00 83.00 105 THR A N 1
ATOM 871 C CA . THR A 1 105 ? 1.601 -5.556 -9.422 1.00 83.00 105 THR A CA 1
ATOM 872 C C . THR A 1 105 ? 0.530 -5.238 -10.467 1.00 83.00 105 THR A C 1
ATOM 874 O O . THR A 1 105 ? 0.794 -5.334 -11.669 1.00 83.00 105 THR A O 1
ATOM 877 N N . LEU A 1 106 ? -0.656 -4.812 -10.031 1.00 80.62 106 LEU A N 1
ATOM 878 C CA . LEU A 1 106 ? -1.757 -4.419 -10.911 1.00 80.62 106 LEU A CA 1
ATOM 879 C C . LEU A 1 106 ? -1.595 -2.992 -11.454 1.00 80.62 106 LEU A C 1
ATOM 881 O O . LEU A 1 106 ? -1.846 -2.748 -12.633 1.00 80.62 106 LEU A O 1
ATOM 885 N N . ALA A 1 107 ? -1.149 -2.046 -10.625 1.00 79.38 107 ALA A N 1
ATOM 886 C CA . ALA A 1 107 ? -1.074 -0.632 -10.991 1.00 79.38 107 ALA A CA 1
ATOM 887 C C . ALA A 1 107 ? 0.051 -0.304 -11.987 1.00 79.38 107 ALA A C 1
ATOM 889 O O . ALA A 1 107 ? -0.024 0.716 -12.692 1.00 79.38 107 ALA A O 1
ATOM 890 N N . SER A 1 108 ? 1.100 -1.132 -12.025 1.00 80.75 108 SER A N 1
ATOM 891 C CA . SER A 1 108 ? 2.344 -0.844 -12.732 1.00 80.75 108 SER A CA 1
ATOM 892 C C . SER A 1 108 ? 2.831 -2.021 -13.576 1.00 80.75 108 SER A C 1
ATOM 894 O O . SER A 1 108 ? 3.322 -3.031 -13.074 1.00 80.75 108 SER A O 1
ATOM 896 N N . GLU A 1 109 ? 2.789 -1.852 -14.899 1.00 80.62 109 GLU A N 1
ATOM 897 C CA . GLU A 1 109 ? 3.304 -2.858 -15.835 1.00 80.62 109 GLU A CA 1
ATOM 898 C C . GLU A 1 109 ? 4.818 -3.051 -15.724 1.00 80.62 109 GLU A C 1
ATOM 900 O O . GLU A 1 109 ? 5.321 -4.163 -15.876 1.00 80.62 109 GLU A O 1
ATOM 905 N N . THR A 1 110 ? 5.554 -1.977 -15.428 1.00 79.69 110 THR A N 1
ATOM 906 C CA . THR A 1 110 ? 7.011 -2.039 -15.253 1.00 79.69 110 THR A CA 1
ATOM 907 C C . THR A 1 110 ? 7.381 -2.805 -13.989 1.00 79.69 110 THR A C 1
ATOM 909 O O . THR A 1 110 ? 8.335 -3.580 -14.014 1.00 79.69 110 THR A O 1
ATOM 912 N N . PHE A 1 111 ? 6.601 -2.655 -12.913 1.00 79.81 111 PHE A N 1
ATOM 913 C CA . PHE A 1 111 ? 6.775 -3.445 -11.696 1.00 79.81 111 PHE A CA 1
ATOM 914 C C . PHE A 1 111 ? 6.467 -4.923 -11.955 1.00 79.81 111 PHE A C 1
ATOM 916 O O . PHE A 1 111 ? 7.284 -5.783 -11.634 1.00 79.81 111 PHE A O 1
ATOM 923 N N . ARG A 1 112 ? 5.365 -5.224 -12.655 1.00 83.50 112 ARG A N 1
ATOM 924 C CA . ARG A 1 112 ? 5.014 -6.591 -13.074 1.00 83.50 112 ARG A CA 1
ATOM 925 C C . ARG A 1 112 ? 6.131 -7.252 -13.889 1.00 83.50 112 ARG A C 1
ATOM 927 O O . ARG A 1 112 ? 6.523 -8.382 -13.600 1.00 83.50 112 ARG A O 1
ATOM 934 N N . GLN A 1 113 ? 6.686 -6.547 -14.876 1.00 85.62 113 GLN A N 1
ATOM 935 C CA . GLN A 1 113 ? 7.814 -7.044 -15.672 1.00 85.62 113 GLN A CA 1
ATOM 936 C C . GLN A 1 113 ? 9.070 -7.267 -14.819 1.00 85.62 113 GLN A C 1
ATOM 938 O O . GLN A 1 113 ? 9.735 -8.294 -14.971 1.00 85.62 113 GLN A O 1
ATOM 943 N N . ALA A 1 114 ? 9.381 -6.347 -13.902 1.00 84.19 114 ALA A N 1
ATOM 944 C CA . ALA A 1 114 ? 10.507 -6.490 -12.984 1.00 84.19 114 ALA A CA 1
ATOM 945 C C . ALA A 1 114 ? 10.341 -7.709 -12.062 1.00 84.19 114 ALA A C 1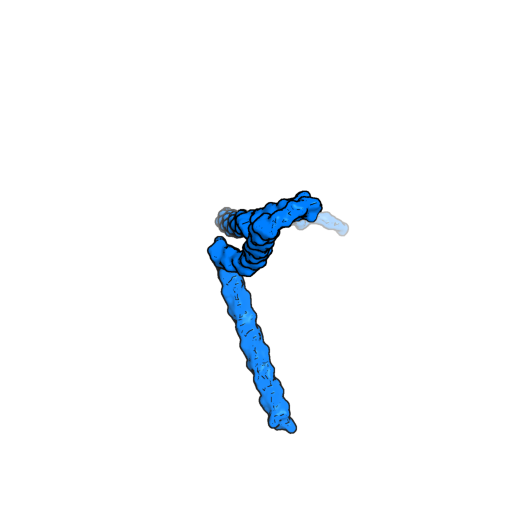
ATOM 947 O O . ALA A 1 114 ? 11.286 -8.484 -11.922 1.00 84.19 114 ALA A O 1
ATOM 948 N N . CYS A 1 115 ? 9.144 -7.939 -11.514 1.00 87.06 115 CYS A N 1
ATOM 949 C CA . CYS A 1 115 ? 8.832 -9.120 -10.708 1.00 87.06 115 CYS A CA 1
ATOM 950 C C . CYS A 1 115 ? 9.001 -10.420 -11.499 1.00 87.06 115 CYS A C 1
ATOM 952 O O . CYS A 1 115 ? 9.648 -11.344 -11.013 1.00 87.06 115 CYS A O 1
ATOM 954 N N . ILE A 1 116 ? 8.481 -10.494 -12.728 1.00 89.50 116 ILE A N 1
ATOM 955 C CA . ILE A 1 116 ? 8.638 -11.686 -13.579 1.00 89.50 116 ILE A CA 1
ATOM 956 C C . ILE A 1 116 ? 10.121 -11.957 -13.858 1.00 89.50 116 ILE A C 1
ATOM 958 O O . ILE A 1 116 ? 10.570 -13.100 -13.776 1.00 89.50 116 ILE A O 1
ATOM 962 N N . LEU A 1 117 ? 10.901 -10.921 -14.176 1.00 91.06 117 LEU A N 1
ATOM 963 C CA . LEU A 1 117 ? 12.339 -11.061 -14.413 1.00 91.06 117 LEU A CA 1
ATOM 964 C C . LEU A 1 117 ? 13.092 -11.491 -13.152 1.00 91.06 117 LEU A C 1
ATOM 966 O O . LEU A 1 117 ? 13.973 -12.347 -13.239 1.00 91.06 117 LEU A O 1
ATOM 970 N N . PHE A 1 118 ? 12.742 -10.925 -11.998 1.00 90.75 118 PHE A N 1
ATOM 971 C CA . PHE A 1 118 ? 13.303 -11.305 -10.706 1.00 90.75 118 PHE A CA 1
ATOM 972 C C . PHE A 1 118 ? 13.035 -12.784 -10.404 1.00 90.75 118 PHE A C 1
ATOM 974 O O . PHE A 1 118 ? 13.982 -13.534 -10.173 1.00 90.75 118 PHE A O 1
ATOM 981 N N . TRP A 1 119 ? 11.782 -13.233 -10.525 1.00 92.06 119 TRP A N 1
ATOM 982 C CA . TRP A 1 119 ? 11.400 -14.633 -10.323 1.00 92.06 119 TRP A CA 1
ATOM 983 C C . TRP A 1 119 ? 12.094 -15.585 -11.296 1.00 92.06 119 TRP A C 1
ATOM 985 O O . TRP A 1 119 ? 12.600 -16.623 -10.878 1.00 92.06 119 TRP A O 1
ATOM 995 N N . LYS A 1 120 ? 12.197 -15.221 -12.581 1.00 92.25 120 LYS A N 1
ATOM 996 C CA . LYS A 1 120 ? 12.937 -16.019 -13.574 1.00 92.25 120 LYS A CA 1
ATOM 997 C C . LYS A 1 120 ? 14.413 -16.176 -13.201 1.00 92.25 120 LYS A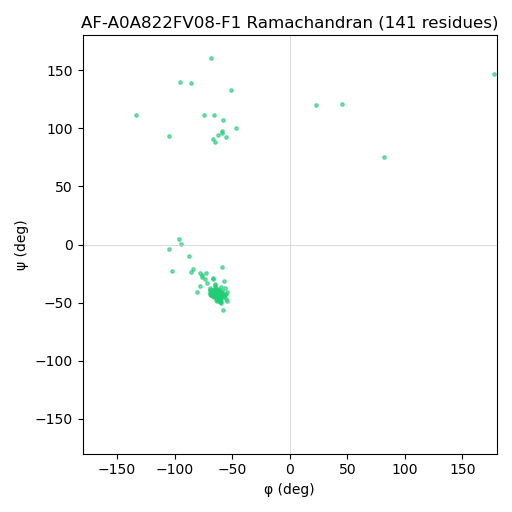 C 1
ATOM 999 O O . LYS A 1 120 ? 14.962 -17.269 -1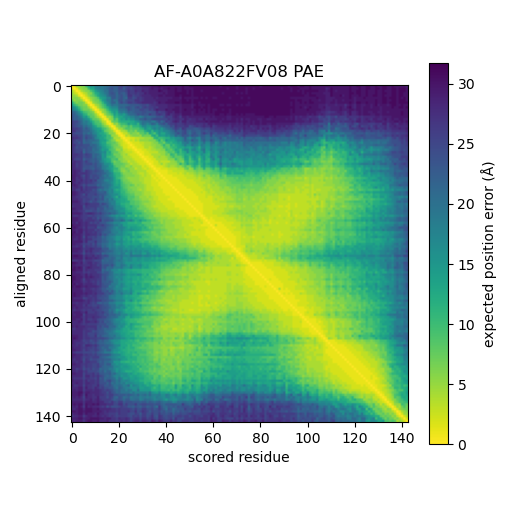3.332 1.00 92.25 120 LYS A O 1
ATOM 1004 N N . ARG A 1 121 ? 15.066 -15.102 -12.738 1.00 92.44 121 ARG A N 1
ATOM 1005 C CA . ARG A 1 121 ? 16.469 -15.156 -12.286 1.00 92.44 121 ARG A CA 1
ATOM 1006 C C . ARG A 1 121 ? 16.623 -16.001 -11.030 1.00 92.44 121 ARG A C 1
ATOM 1008 O O . ARG A 1 121 ? 17.532 -16.824 -10.980 1.00 92.44 121 ARG A O 1
ATOM 1015 N N . LEU A 1 122 ? 15.732 -15.818 -10.059 1.00 92.38 122 LEU A N 1
ATOM 1016 C CA . LEU A 1 122 ? 15.731 -16.581 -8.817 1.00 92.38 122 LEU A CA 1
ATOM 1017 C C . LEU A 1 122 ? 15.571 -18.079 -9.099 1.00 92.38 122 LEU A C 1
ATOM 1019 O O . LEU A 1 122 ? 16.381 -18.874 -8.636 1.00 92.38 122 LEU A O 1
ATOM 1023 N N . LEU A 1 123 ? 14.600 -18.456 -9.935 1.00 94.19 123 LEU A N 1
ATOM 1024 C CA . LEU A 1 123 ? 14.368 -19.848 -10.319 1.00 94.19 123 LEU A CA 1
ATOM 1025 C C . LEU A 1 123 ? 15.585 -20.454 -11.026 1.00 94.19 123 LEU A C 1
ATOM 1027 O O . LEU A 1 123 ? 16.009 -21.555 -10.686 1.00 94.19 123 LEU A O 1
ATOM 1031 N N . LYS A 1 124 ? 16.189 -19.721 -11.971 1.00 93.12 124 LYS A N 1
ATOM 1032 C CA . LYS A 1 124 ? 17.413 -20.168 -12.649 1.00 93.12 124 LYS A CA 1
ATOM 1033 C C . LYS A 1 124 ? 18.550 -20.415 -11.653 1.00 93.12 124 LYS A C 1
ATOM 1035 O O . LYS A 1 124 ? 19.275 -21.397 -11.789 1.00 93.12 124 LYS A O 1
ATOM 1040 N N . HIS A 1 125 ? 18.705 -19.539 -10.664 1.00 91.88 125 HIS A N 1
ATOM 1041 C CA . HIS A 1 125 ? 19.738 -19.682 -9.644 1.00 91.88 125 HIS A CA 1
ATOM 1042 C C . HIS A 1 125 ? 19.474 -20.877 -8.718 1.00 91.88 125 HIS A C 1
ATOM 1044 O O . HIS A 1 125 ? 20.381 -21.667 -8.469 1.00 91.88 125 HIS A O 1
ATOM 1050 N N . LEU A 1 126 ? 18.227 -21.068 -8.279 1.00 91.62 126 LEU A N 1
ATOM 1051 C CA . LEU A 1 126 ? 17.830 -22.220 -7.465 1.00 91.62 126 LEU A CA 1
ATOM 1052 C C . LEU A 1 126 ? 18.028 -23.548 -8.207 1.00 91.62 126 LEU A C 1
ATOM 1054 O O . LEU A 1 126 ? 18.543 -24.498 -7.624 1.00 91.62 126 LEU A O 1
ATOM 1058 N N . LEU A 1 127 ? 17.691 -23.604 -9.498 1.00 91.69 127 LEU A N 1
ATOM 1059 C CA . LEU A 1 127 ? 17.961 -24.773 -10.340 1.00 91.69 127 LEU A CA 1
ATOM 1060 C C . LEU A 1 127 ? 19.462 -25.063 -10.423 1.00 91.69 127 LEU A C 1
ATOM 1062 O O . LEU A 1 127 ? 19.871 -26.202 -10.228 1.00 91.69 127 LEU A O 1
ATOM 1066 N N . HIS A 1 128 ? 20.290 -24.038 -10.638 1.00 90.00 128 HIS A N 1
ATOM 1067 C CA . HIS A 1 128 ? 21.744 -24.203 -10.664 1.00 90.00 128 HIS A CA 1
ATOM 1068 C C . HIS A 1 128 ? 22.294 -24.749 -9.335 1.00 90.00 128 HIS A C 1
ATOM 1070 O O . HIS A 1 128 ? 23.127 -25.653 -9.339 1.00 90.00 128 HIS A O 1
ATOM 1076 N N . LEU A 1 129 ? 21.807 -24.246 -8.196 1.00 88.69 129 LEU A N 1
ATOM 1077 C CA . LEU A 1 129 ? 22.195 -24.746 -6.872 1.00 88.69 129 LEU A CA 1
ATOM 1078 C C . LEU A 1 129 ? 21.760 -26.201 -6.646 1.00 88.69 129 LEU A C 1
ATOM 1080 O O . LEU A 1 129 ? 22.523 -26.981 -6.078 1.00 88.69 129 LEU A O 1
ATOM 1084 N N . MET A 1 130 ? 20.572 -26.590 -7.117 1.00 86.06 130 MET A N 1
ATOM 1085 C CA . MET A 1 130 ? 20.103 -27.977 -7.035 1.00 86.06 130 MET A CA 1
ATOM 1086 C C . MET A 1 130 ? 20.948 -28.927 -7.898 1.00 86.06 130 MET A C 1
ATOM 1088 O O . MET A 1 130 ? 21.351 -29.982 -7.409 1.00 86.06 130 MET A O 1
ATOM 1092 N N . PHE A 1 131 ? 21.297 -28.540 -9.131 1.00 81.81 131 PHE A N 1
ATOM 1093 C CA . PHE A 1 131 ? 22.187 -29.332 -9.994 1.00 81.81 131 PHE A CA 1
ATOM 1094 C C . PHE A 1 131 ? 23.602 -29.467 -9.413 1.00 81.81 131 PHE A C 1
ATOM 1096 O O . PHE A 1 131 ? 24.172 -30.558 -9.417 1.00 81.81 131 PHE A O 1
ATOM 1103 N N . PHE A 1 132 ? 24.157 -28.389 -8.853 1.00 76.62 132 PHE A N 1
ATOM 1104 C CA . PHE A 1 132 ? 25.474 -28.424 -8.212 1.00 76.62 132 PHE A CA 1
ATOM 1105 C C . PHE A 1 132 ? 25.485 -29.323 -6.964 1.00 76.62 132 PHE A C 1
ATOM 1107 O O . PHE A 1 132 ? 26.408 -30.113 -6.773 1.00 76.62 132 PHE A O 1
ATOM 1114 N N . ARG A 1 133 ? 24.424 -29.269 -6.147 1.00 73.44 133 ARG A N 1
ATOM 1115 C CA . ARG A 1 133 ? 24.266 -30.132 -4.966 1.00 73.44 133 ARG A CA 1
ATOM 1116 C C . ARG A 1 133 ? 24.128 -31.615 -5.334 1.00 73.44 133 ARG A C 1
ATOM 1118 O O . ARG A 1 133 ? 24.693 -32.453 -4.639 1.00 73.44 133 ARG A O 1
ATOM 1125 N N . SER A 1 134 ? 23.426 -31.929 -6.425 1.00 70.56 134 SER A N 1
ATOM 1126 C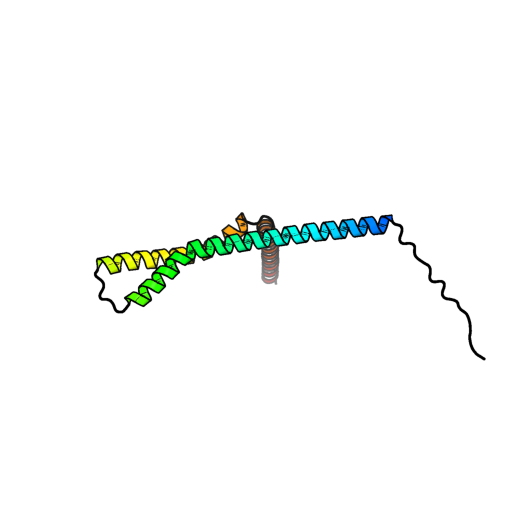 CA . SER A 1 134 ? 23.273 -33.300 -6.935 1.00 70.56 134 SER A CA 1
ATOM 1127 C C . SER A 1 134 ? 24.617 -33.909 -7.359 1.00 70.56 134 SER A C 1
ATOM 1129 O O . SER A 1 134 ? 24.939 -35.024 -6.959 1.00 70.56 134 SER A O 1
ATOM 1131 N N . ASN A 1 135 ? 25.442 -33.156 -8.095 1.00 61.06 135 ASN A N 1
ATOM 1132 C CA . ASN A 1 135 ? 26.752 -33.631 -8.565 1.00 61.06 135 ASN A CA 1
ATOM 1133 C C . ASN A 1 135 ? 27.762 -33.872 -7.430 1.00 61.06 135 ASN A C 1
ATOM 1135 O O . ASN A 1 135 ? 28.640 -34.732 -7.553 1.00 61.06 135 ASN A O 1
ATOM 1139 N N . HIS A 1 136 ? 27.636 -33.137 -6.321 1.00 58.25 136 HIS A N 1
ATOM 1140 C CA . HIS A 1 136 ? 28.516 -33.289 -5.163 1.00 58.25 136 HIS A CA 1
ATOM 1141 C C . HIS A 1 136 ? 28.190 -34.530 -4.313 1.00 58.25 136 HIS A C 1
ATOM 1143 O O . HIS A 1 136 ? 29.081 -35.069 -3.666 1.00 58.25 136 HIS A O 1
ATOM 1149 N N . GLN A 1 137 ? 26.940 -35.012 -4.322 1.00 58.34 137 GLN A N 1
ATOM 1150 C CA . GLN A 1 137 ? 26.567 -36.253 -3.627 1.00 58.34 137 GLN A CA 1
ATOM 1151 C C . GLN A 1 137 ? 26.993 -37.506 -4.402 1.00 58.34 137 GLN A C 1
ATOM 1153 O O . GLN A 1 137 ? 27.447 -38.470 -3.789 1.00 58.34 137 GLN A O 1
ATOM 1158 N N . THR A 1 138 ? 26.938 -37.484 -5.737 1.00 58.75 138 THR A N 1
ATOM 1159 C CA . THR A 1 138 ? 27.424 -38.597 -6.572 1.00 58.75 138 THR A CA 1
ATOM 1160 C C . THR A 1 138 ? 28.936 -38.798 -6.490 1.00 58.75 138 THR A C 1
ATOM 1162 O O . THR A 1 138 ? 29.400 -39.922 -6.607 1.00 58.75 138 THR A O 1
ATOM 1165 N N . THR A 1 139 ? 29.722 -37.745 -6.250 1.00 57.50 139 THR A N 1
ATOM 1166 C CA . THR A 1 139 ? 31.186 -37.867 -6.109 1.00 57.50 139 THR A CA 1
ATOM 1167 C C . THR A 1 139 ? 31.616 -38.444 -4.760 1.00 57.50 139 THR A C 1
ATOM 1169 O O . THR A 1 139 ? 32.650 -39.096 -4.696 1.00 57.50 139 THR A O 1
ATOM 1172 N N . VAL A 1 140 ? 30.825 -38.259 -3.698 1.00 59.69 140 VAL A N 1
ATOM 1173 C CA . VAL A 1 140 ? 31.131 -38.783 -2.351 1.00 59.69 140 VAL A CA 1
ATOM 1174 C C . VAL A 1 140 ? 30.689 -40.243 -2.175 1.00 59.69 140 VAL A C 1
ATOM 1176 O O . VAL A 1 140 ? 31.214 -40.925 -1.311 1.00 59.69 140 VAL A O 1
ATOM 1179 N N . GLN A 1 141 ? 29.757 -40.752 -2.991 1.00 51.44 141 GLN A N 1
ATOM 1180 C CA . GLN A 1 141 ? 29.365 -42.173 -2.962 1.00 51.44 141 GLN A CA 1
ATOM 1181 C C . GLN A 1 141 ? 30.232 -43.087 -3.847 1.00 51.44 141 GLN A C 1
ATOM 1183 O O . GLN A 1 141 ? 30.085 -44.304 -3.777 1.00 51.44 141 GLN A O 1
ATOM 1188 N N . ILE A 1 142 ? 31.095 -42.518 -4.696 1.00 55.94 142 ILE A N 1
ATOM 1189 C CA . ILE A 1 142 ? 31.980 -43.263 -5.614 1.00 55.94 142 ILE A CA 1
ATOM 1190 C C . ILE A 1 142 ? 33.445 -43.258 -5.113 1.00 55.94 142 ILE A C 1
ATOM 1192 O O . ILE A 1 142 ? 34.299 -43.910 -5.710 1.00 55.94 142 ILE A O 1
ATOM 1196 N N . ALA A 1 143 ? 33.737 -42.554 -4.015 1.00 49.25 143 ALA A N 1
ATOM 1197 C CA . ALA A 1 143 ? 35.028 -42.567 -3.321 1.00 49.25 143 ALA A CA 1
ATOM 1198 C C . ALA A 1 143 ? 34.953 -43.448 -2.068 1.00 49.25 143 ALA A C 1
ATOM 1200 O O . ALA A 1 143 ? 35.961 -44.130 -1.782 1.00 49.25 143 ALA A O 1
#

Secondary structure (DSSP, 8-state):
----------------HHHHHHHHHHHHHHHHHHHHHHHHHHHHHHHHHHHHHHHHHHHHHHHHHHHHHTTS---HHHHHHHHHHHHHHHHHHHHHHHHHHHHHHHH-HHHHHHHHHHHHHHHHHHHHHHHHHHHHHHHHS--

pLDDT: mean 78.88, std 15.54, range [37.47, 94.38]

Foldseek 3Di:
DDDDDPPDPPPPPPPPVVVVVVVVVVVVVVVVVVVVVVVLVVQLVVLLVVLCCVLQVLLVVLVVVCVVCVPPDDDPVRVVVSVVSNVSSVVSNVVSVVCSLVSCCVSDPVVVVVVVVVVVVVVVVVVVVVVVVVVVVVVVVVD

Sequence (143 aa):
VLVLFNIRHTGHHQIAPTTLIDLNHEIRYRRRRLRKKDIQYIKLSLIQVAAYIVFNTLHGYNTIHEVITQNQIKTPEQRAIEGFLSGTGLNLHYVYTGITFFLYTLASETFRQACILFWKRLLKHLLHLMFFRSNHQTTVQIA